Protein AF-A0A0B8PHT6-F1 (afdb_monomer_lite)

Radius of gyration: 14.48 Å; chains: 1; bounding box: 32×30×34 Å

Structure (mmCIF, N/CA/C/O backbone):
data_AF-A0A0B8PHT6-F1
#
_entry.id   AF-A0A0B8PHT6-F1
#
loop_
_atom_site.group_PDB
_atom_site.id
_atom_site.type_symbol
_atom_site.label_atom_id
_atom_site.label_alt_id
_atom_site.label_comp_id
_atom_site.label_asym_id
_atom_site.label_entity_id
_atom_site.label_seq_id
_atom_site.pdbx_PDB_ins_code
_atom_site.Cartn_x
_atom_site.Cartn_y
_atom_site.Cartn_z
_atom_site.occupancy
_atom_site.B_iso_or_equiv
_atom_site.auth_seq_id
_atom_site.auth_comp_id
_atom_site.auth_asym_id
_atom_site.auth_atom_id
_atom_site.pdbx_PDB_model_num
ATOM 1 N N . MET A 1 1 ? -13.086 0.597 1.213 1.00 86.38 1 MET A N 1
ATOM 2 C CA . MET A 1 1 ? -13.782 -0.365 2.105 1.00 86.38 1 MET A CA 1
ATOM 3 C C . MET A 1 1 ? -13.235 -0.357 3.524 1.00 86.38 1 MET A C 1
ATOM 5 O O . MET A 1 1 ? -14.045 -0.297 4.434 1.00 86.38 1 MET A O 1
ATOM 9 N N . ALA A 1 2 ? -11.909 -0.376 3.716 1.00 89.25 2 ALA A N 1
ATOM 10 C CA . ALA A 1 2 ? -11.257 -0.466 5.028 1.00 89.25 2 ALA A CA 1
ATOM 11 C C . ALA A 1 2 ? -11.905 0.384 6.141 1.00 89.25 2 ALA A C 1
ATOM 13 O O . ALA A 1 2 ? -12.258 -0.157 7.179 1.00 89.25 2 ALA A O 1
ATOM 14 N N . MET A 1 3 ? -12.163 1.675 5.900 1.00 88.94 3 MET A N 1
ATOM 15 C CA . MET A 1 3 ? -12.783 2.563 6.901 1.00 88.94 3 MET A CA 1
ATOM 16 C C . MET A 1 3 ? -14.192 2.134 7.336 1.00 88.94 3 MET A C 1
ATOM 18 O O . MET A 1 3 ? -14.536 2.292 8.497 1.00 88.94 3 MET A O 1
ATOM 22 N N . LEU A 1 4 ? -15.003 1.595 6.420 1.00 90.19 4 LEU A N 1
ATOM 23 C CA . LEU A 1 4 ? -16.385 1.181 6.704 1.00 90.19 4 LEU A CA 1
ATOM 24 C C . LEU A 1 4 ? -16.454 -0.149 7.459 1.00 90.19 4 LEU A C 1
ATOM 26 O O . LEU A 1 4 ? -17.461 -0.449 8.088 1.00 90.19 4 LEU A O 1
ATOM 30 N N . LEU A 1 5 ? -15.407 -0.964 7.343 1.00 88.94 5 LEU A N 1
ATOM 31 C CA . LEU A 1 5 ? -15.342 -2.293 7.943 1.00 88.94 5 LEU A CA 1
ATOM 32 C C . LEU A 1 5 ? -14.496 -2.315 9.215 1.00 88.94 5 LEU A C 1
ATOM 34 O O . LEU A 1 5 ? -14.580 -3.283 9.957 1.00 88.94 5 LEU A O 1
ATOM 38 N N . ALA A 1 6 ? -13.705 -1.273 9.483 1.00 85.75 6 ALA A N 1
ATOM 39 C CA . ALA A 1 6 ? -12.789 -1.222 10.621 1.00 85.75 6 ALA A CA 1
ATOM 40 C C . ALA A 1 6 ? -13.494 -1.460 11.969 1.00 85.75 6 ALA A C 1
ATOM 42 O O . ALA A 1 6 ? -12.963 -2.172 12.811 1.00 85.75 6 ALA A O 1
ATOM 43 N N . GLU A 1 7 ? -14.715 -0.944 12.140 1.00 85.00 7 GLU A N 1
ATOM 44 C CA . GLU A 1 7 ? -15.521 -1.115 13.362 1.00 85.00 7 GLU A CA 1
ATOM 45 C C . GLU A 1 7 ? -15.987 -2.560 13.605 1.00 85.00 7 GLU A C 1
ATOM 47 O O . GLU A 1 7 ? -16.446 -2.883 14.693 1.00 85.00 7 GLU A O 1
ATOM 52 N N . GLN A 1 8 ? -15.881 -3.445 12.609 1.00 90.44 8 GLN A N 1
ATOM 53 C CA . GLN A 1 8 ? -16.241 -4.861 12.745 1.00 90.44 8 GLN A CA 1
ATOM 54 C C . GLN A 1 8 ? -15.095 -5.709 13.316 1.00 90.44 8 GLN A C 1
ATOM 56 O O . GLN A 1 8 ? -15.277 -6.904 13.550 1.00 90.44 8 GLN A O 1
ATOM 61 N N . TYR A 1 9 ? -13.913 -5.117 13.516 1.00 89.19 9 TYR A N 1
ATOM 62 C CA . TYR A 1 9 ? -12.708 -5.822 13.938 1.00 89.19 9 TYR A CA 1
ATOM 63 C C . TYR A 1 9 ? -12.034 -5.106 15.113 1.00 89.19 9 TYR A C 1
ATOM 65 O O . TYR A 1 9 ? -11.079 -4.353 14.934 1.00 89.19 9 TYR A O 1
ATOM 73 N N . ASP A 1 10 ? -12.474 -5.428 16.331 1.00 87.38 10 ASP A N 1
ATOM 74 C CA . ASP A 1 10 ? -11.996 -4.814 17.586 1.00 87.38 10 ASP A CA 1
ATOM 75 C C . ASP A 1 10 ? -10.478 -4.944 17.829 1.00 87.38 10 ASP A C 1
ATOM 77 O O . ASP A 1 10 ? -9.899 -4.206 18.623 1.00 87.38 10 ASP A O 1
ATOM 81 N N . ASN A 1 11 ? -9.816 -5.883 17.145 1.00 91.00 11 ASN A N 1
ATOM 82 C CA . ASN A 1 11 ? -8.386 -6.169 17.298 1.00 91.00 11 ASN A CA 1
ATOM 83 C C . ASN A 1 11 ? -7.501 -5.492 16.236 1.00 91.00 11 ASN A C 1
ATOM 85 O O . ASN A 1 11 ? -6.296 -5.748 16.194 1.00 91.00 11 ASN A O 1
ATOM 89 N N . ILE A 1 12 ? -8.078 -4.685 15.344 1.00 89.62 12 ILE A N 1
ATOM 90 C CA . ILE A 1 12 ? -7.344 -4.004 14.274 1.00 89.62 12 ILE A CA 1
ATOM 91 C C . ILE A 1 12 ? -7.170 -2.533 14.641 1.00 89.62 12 ILE A C 1
ATOM 93 O O . ILE A 1 12 ? -8.133 -1.855 14.973 1.00 89.62 12 ILE A O 1
ATOM 97 N N . ASP A 1 13 ? -5.943 -2.022 14.519 1.00 91.00 13 ASP A N 1
ATOM 98 C CA . ASP A 1 13 ? -5.672 -0.583 14.553 1.00 91.00 13 ASP A CA 1
ATOM 99 C C . ASP A 1 13 ? -6.121 0.051 13.218 1.00 91.00 13 ASP A C 1
ATOM 101 O O . ASP A 1 13 ? -5.477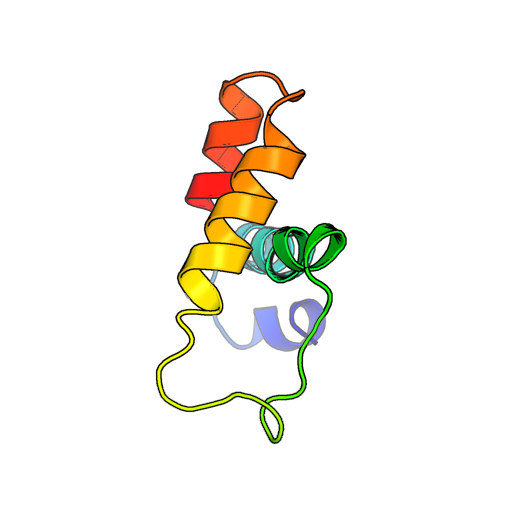 -0.188 12.184 1.00 91.00 13 ASP A O 1
ATOM 105 N N . PRO A 1 14 ? -7.193 0.870 13.199 1.00 90.50 14 PRO A N 1
ATOM 106 C CA . PRO A 1 14 ? -7.710 1.447 11.963 1.00 90.50 14 PRO A CA 1
ATOM 107 C C . PRO A 1 14 ? -6.717 2.407 11.309 1.00 90.50 14 PRO A C 1
ATOM 109 O O . PRO A 1 14 ? -6.659 2.486 10.084 1.00 90.50 14 PRO A O 1
ATOM 112 N N . LEU A 1 15 ? -5.903 3.120 12.095 1.00 90.56 15 LEU A N 1
ATOM 113 C CA . LEU A 1 15 ? -4.902 4.029 11.546 1.00 90.56 15 LEU A CA 1
ATOM 114 C C . LEU A 1 15 ? -3.823 3.238 10.812 1.00 90.56 15 LEU A C 1
ATOM 116 O O . LEU A 1 15 ? -3.452 3.601 9.696 1.00 90.56 15 LEU A O 1
ATOM 120 N N . LYS A 1 16 ? -3.350 2.139 11.409 1.00 89.38 16 LYS A N 1
ATOM 121 C CA . LYS A 1 16 ? -2.382 1.254 10.756 1.00 89.38 16 LYS A CA 1
ATOM 122 C C . LYS A 1 16 ? -2.962 0.654 9.476 1.00 89.38 16 LYS A C 1
ATOM 124 O O . LYS A 1 16 ? -2.291 0.689 8.450 1.00 89.38 16 LYS A O 1
ATOM 129 N N . LEU A 1 17 ? -4.209 0.178 9.513 1.00 90.94 17 LEU A N 1
ATOM 130 C CA . LEU A 1 17 ? -4.901 -0.367 8.341 1.00 90.94 17 LEU A CA 1
ATOM 131 C C . LEU A 1 17 ? -4.965 0.650 7.194 1.00 90.94 17 LEU A C 1
ATOM 133 O O . LEU A 1 17 ? -4.610 0.331 6.063 1.00 90.94 17 LEU A O 1
ATOM 137 N N . ILE A 1 18 ? -5.372 1.888 7.484 1.00 92.06 18 ILE A N 1
ATOM 138 C CA . ILE A 1 18 ? -5.463 2.937 6.464 1.00 92.06 18 ILE A CA 1
ATOM 139 C C . ILE A 1 18 ? -4.090 3.328 5.927 1.00 92.06 18 ILE A C 1
ATOM 141 O O . ILE A 1 18 ? -3.958 3.509 4.719 1.00 92.06 18 ILE A O 1
ATOM 145 N N . LYS A 1 19 ? -3.059 3.395 6.779 1.00 91.38 19 LYS A N 1
ATOM 146 C CA . LYS A 1 19 ? -1.683 3.609 6.315 1.00 91.38 19 LYS A CA 1
ATOM 147 C C . LYS A 1 19 ? -1.258 2.537 5.312 1.00 91.38 19 LYS A C 1
ATOM 149 O O . LYS A 1 19 ? -0.772 2.914 4.253 1.00 91.38 19 LYS A O 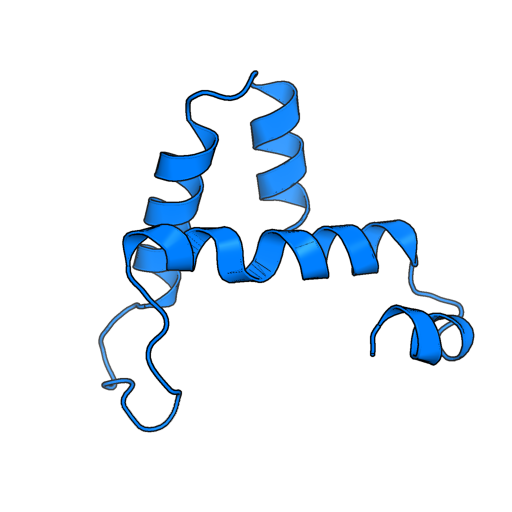1
ATOM 154 N N . MET A 1 20 ? -1.508 1.252 5.593 1.00 90.19 20 MET A N 1
ATOM 155 C CA . MET A 1 20 ? -1.208 0.173 4.638 1.00 90.19 20 MET A CA 1
ATOM 156 C C . MET A 1 20 ? -1.954 0.375 3.318 1.00 90.19 20 MET A C 1
ATOM 158 O O . MET A 1 20 ? -1.337 0.368 2.260 1.00 90.19 20 MET A O 1
ATOM 162 N N . CYS A 1 21 ? -3.267 0.630 3.368 1.00 91.88 21 CYS A N 1
ATOM 163 C CA . CYS A 1 21 ? -4.071 0.831 2.159 1.00 91.88 21 CYS A CA 1
ATOM 164 C C . CYS A 1 21 ? -3.577 2.002 1.297 1.00 91.88 21 CYS A C 1
ATOM 166 O O . CYS A 1 21 ? -3.730 1.969 0.082 1.00 91.88 21 CYS A O 1
ATOM 168 N N . ILE A 1 22 ? -3.005 3.045 1.900 1.00 91.00 22 ILE A N 1
ATOM 169 C CA . ILE A 1 22 ? -2.480 4.197 1.154 1.00 91.00 22 ILE A CA 1
ATOM 170 C C . ILE A 1 22 ? -1.173 3.851 0.430 1.00 91.00 22 ILE A C 1
ATOM 172 O O . ILE A 1 22 ? -0.920 4.399 -0.639 1.00 91.00 22 ILE A O 1
ATOM 176 N N . ILE A 1 23 ? -0.344 2.973 1.000 1.00 90.69 23 ILE A N 1
ATOM 177 C CA . ILE A 1 23 ? 1.011 2.708 0.493 1.00 90.69 23 ILE A CA 1
ATOM 178 C C . ILE A 1 23 ? 1.162 1.372 -0.246 1.00 90.69 23 ILE A C 1
ATOM 180 O O . ILE A 1 23 ? 2.219 1.165 -0.833 1.00 90.69 23 ILE A O 1
ATOM 184 N N . HIS A 1 24 ? 0.164 0.479 -0.198 1.00 89.25 24 HIS A N 1
ATOM 185 C CA . HIS A 1 24 ? 0.305 -0.908 -0.668 1.00 89.25 24 HIS A CA 1
ATOM 186 C C . HIS A 1 24 ? 0.778 -1.021 -2.123 1.00 89.25 24 HIS A C 1
ATOM 188 O O . HIS A 1 24 ? 1.752 -1.720 -2.378 1.00 89.25 24 HIS A O 1
ATOM 194 N N . ASP A 1 25 ? 0.198 -0.231 -3.026 1.00 89.31 25 ASP A N 1
ATOM 195 C CA . 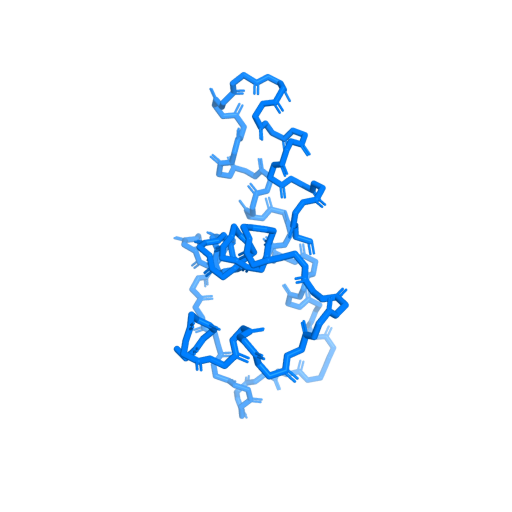ASP A 1 25 ? 0.549 -0.250 -4.453 1.00 89.31 25 ASP A CA 1
ATOM 196 C C . ASP A 1 25 ? 1.594 0.807 -4.825 1.00 89.31 25 ASP A C 1
ATOM 198 O O . ASP A 1 25 ? 1.799 1.117 -5.998 1.00 89.31 25 ASP A O 1
ATOM 202 N N . LEU A 1 26 ? 2.272 1.422 -3.848 1.00 91.12 26 LEU A N 1
ATOM 203 C CA . LEU A 1 26 ? 3.206 2.502 -4.161 1.00 91.12 26 LEU A CA 1
ATOM 204 C C . LEU A 1 26 ? 4.338 2.006 -5.076 1.00 91.12 26 LEU A C 1
ATOM 206 O O . LEU A 1 26 ? 4.719 2.732 -5.986 1.00 91.12 26 LEU A O 1
ATOM 210 N N . GLY A 1 27 ? 4.819 0.769 -4.892 1.00 89.69 27 GLY A N 1
ATOM 211 C CA . GLY A 1 27 ? 5.827 0.143 -5.760 1.00 89.69 27 GLY A CA 1
ATOM 212 C C . GLY A 1 27 ? 5.396 0.013 -7.227 1.00 89.69 27 GLY A C 1
ATOM 213 O O . GLY A 1 27 ? 6.222 0.162 -8.126 1.00 89.69 27 GLY A O 1
ATOM 214 N N . GLU A 1 28 ? 4.099 -0.141 -7.494 1.00 91.38 28 GLU A N 1
ATOM 215 C CA . GLU A 1 28 ? 3.563 -0.266 -8.854 1.00 91.38 28 GLU A CA 1
ATOM 216 C C . GLU A 1 28 ? 3.633 1.047 -9.647 1.00 91.38 28 GLU A C 1
ATOM 218 O O . GLU A 1 28 ? 3.500 1.048 -10.868 1.00 91.38 28 GLU A O 1
ATOM 223 N N . ALA A 1 29 ? 3.919 2.183 -9.000 1.00 90.88 29 ALA A N 1
ATOM 224 C CA . ALA A 1 29 ? 4.101 3.452 -9.704 1.00 90.88 29 ALA A CA 1
ATOM 225 C C . ALA A 1 29 ? 5.303 3.447 -10.673 1.00 90.88 29 ALA A C 1
ATOM 227 O O . ALA A 1 29 ? 5.356 4.293 -11.569 1.00 90.88 29 ALA A O 1
ATOM 228 N N . ILE A 1 30 ? 6.265 2.529 -10.498 1.00 89.00 30 ILE A N 1
ATOM 229 C CA . ILE A 1 30 ? 7.392 2.332 -11.426 1.00 89.00 30 ILE A CA 1
ATOM 230 C C . ILE A 1 30 ? 7.090 1.206 -12.421 1.00 89.00 30 ILE A C 1
ATOM 232 O O . ILE A 1 30 ? 7.159 1.440 -13.628 1.00 89.00 30 ILE A O 1
ATOM 236 N N . GLY A 1 31 ? 6.788 0.002 -11.925 1.00 84.19 31 GLY A N 1
ATOM 237 C CA . GLY A 1 31 ? 6.616 -1.202 -12.748 1.00 84.19 31 GLY A CA 1
ATOM 238 C C . GLY A 1 31 ? 5.256 -1.340 -13.441 1.00 84.19 31 GLY A C 1
ATOM 239 O O . GLY A 1 31 ? 5.140 -2.106 -14.396 1.00 84.19 31 GLY A O 1
ATOM 240 N N . GLY A 1 32 ? 4.249 -0.576 -13.010 1.00 83.62 32 GLY A N 1
ATOM 241 C CA . GLY A 1 32 ? 2.847 -0.767 -13.379 1.00 83.62 32 GLY A CA 1
ATOM 242 C C . GLY A 1 32 ? 2.199 -1.952 -12.653 1.00 83.62 32 GLY A C 1
ATOM 243 O O . GLY A 1 32 ? 2.886 -2.825 -12.124 1.00 83.62 32 GLY A O 1
ATOM 244 N N . ASP A 1 33 ? 0.866 -1.985 -12.649 1.00 81.31 33 ASP A N 1
ATOM 245 C CA . ASP A 1 33 ? 0.109 -3.153 -12.189 1.00 81.31 33 ASP A CA 1
ATOM 246 C C . ASP A 1 33 ? -0.021 -4.180 -13.327 1.00 81.31 33 ASP A C 1
ATOM 248 O O . ASP A 1 33 ? -0.287 -3.829 -14.482 1.00 81.31 33 ASP A O 1
ATOM 252 N N . ILE A 1 34 ? 0.140 -5.457 -12.987 1.00 72.94 34 ILE A N 1
ATOM 253 C CA . ILE A 1 34 ? -0.102 -6.595 -13.875 1.00 72.94 34 ILE A CA 1
ATOM 254 C C . ILE A 1 34 ? -1.267 -7.367 -13.276 1.00 72.94 34 ILE A C 1
ATOM 256 O O . ILE A 1 34 ? -1.164 -7.911 -12.169 1.00 72.94 34 ILE A O 1
ATOM 260 N N . ALA A 1 35 ? -2.359 -7.456 -14.038 1.00 74.62 35 ALA A N 1
ATOM 261 C CA . ALA A 1 35 ? -3.543 -8.181 -13.616 1.00 74.62 35 ALA A CA 1
ATOM 262 C C . ALA A 1 35 ? -3.178 -9.617 -13.215 1.00 74.62 35 ALA A C 1
ATOM 264 O O . ALA A 1 35 ? -2.380 -10.278 -13.873 1.00 74.62 35 ALA A O 1
ATOM 265 N N . ALA A 1 36 ? -3.806 -10.131 -12.157 1.00 70.88 36 ALA A N 1
ATOM 266 C CA . ALA A 1 36 ? -3.502 -11.460 -11.617 1.00 70.88 36 ALA A CA 1
ATOM 267 C C . ALA A 1 36 ? -3.621 -12.603 -12.650 1.00 70.88 36 ALA A C 1
ATOM 269 O O . ALA A 1 36 ? -2.981 -13.637 -12.497 1.00 70.88 36 ALA A O 1
ATOM 270 N N . VAL A 1 37 ? -4.427 -12.420 -13.702 1.00 75.06 37 VAL A N 1
ATOM 271 C CA . VAL A 1 37 ? -4.586 -13.383 -14.809 1.00 75.06 37 VAL A CA 1
ATOM 272 C C . VAL A 1 37 ? -3.418 -13.382 -15.797 1.00 75.06 37 VAL A C 1
ATOM 274 O O . VAL A 1 37 ? -3.231 -14.365 -16.508 1.00 75.06 37 VAL A O 1
ATOM 277 N N . ASP A 1 38 ? -2.649 -12.295 -15.825 1.00 70.94 38 ASP A N 1
ATOM 278 C CA . ASP A 1 38 ? -1.517 -12.071 -16.722 1.00 70.94 38 ASP A CA 1
ATOM 279 C C . ASP A 1 38 ? -0.169 -12.328 -16.021 1.00 70.94 38 ASP A C 1
ATOM 281 O O . ASP A 1 38 ? 0.884 -12.228 -16.649 1.00 70.94 38 ASP A O 1
ATOM 285 N N . GLN A 1 39 ? -0.181 -12.676 -14.726 1.00 72.75 39 GLN A N 1
ATOM 286 C CA . GLN A 1 39 ? 1.030 -13.023 -13.983 1.00 72.75 39 GLN A CA 1
ATOM 287 C C . GLN A 1 39 ? 1.580 -14.375 -14.447 1.00 72.75 39 GLN A C 1
ATOM 289 O O . GLN A 1 39 ? 0.882 -15.392 -14.451 1.00 72.75 39 GLN A O 1
ATOM 294 N N . VAL A 1 40 ? 2.857 -14.387 -14.830 1.00 73.69 40 VAL A N 1
ATOM 295 C CA . VAL A 1 40 ? 3.555 -15.589 -15.291 1.00 73.69 40 VAL A CA 1
ATOM 296 C C . VAL A 1 40 ? 4.176 -16.310 -14.094 1.00 73.69 40 VAL A C 1
ATOM 298 O O . VAL A 1 40 ? 4.933 -15.717 -13.326 1.00 73.69 40 VAL A O 1
ATOM 301 N N . GLU A 1 41 ? 3.897 -17.609 -13.942 1.00 64.06 41 GLU A N 1
ATOM 302 C CA . GLU A 1 41 ? 4.566 -18.439 -12.932 1.00 64.06 41 GLU A CA 1
ATOM 303 C C . GLU A 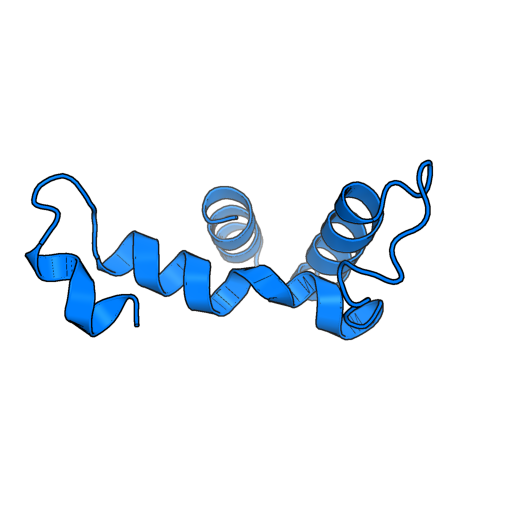1 41 ? 6.093 -18.395 -13.126 1.00 64.06 41 GLU A C 1
ATOM 305 O O . GLU A 1 41 ? 6.618 -18.835 -14.150 1.00 64.06 41 GLU A O 1
ATOM 310 N N . GLY A 1 42 ? 6.808 -17.878 -12.123 1.00 65.81 42 GLY A N 1
ATOM 311 C CA . GLY A 1 42 ? 8.272 -17.779 -12.113 1.00 65.81 42 GLY A CA 1
ATOM 312 C C . GLY A 1 42 ? 8.828 -16.357 -12.222 1.00 65.81 42 GLY A C 1
ATOM 313 O O . GLY A 1 42 ? 10.021 -16.175 -11.977 1.00 65.81 42 GLY A O 1
ATOM 314 N N . GLU A 1 43 ? 8.000 -15.352 -12.521 1.00 68.19 43 GLU A N 1
ATOM 315 C CA . GLU A 1 43 ? 8.368 -13.950 -12.311 1.00 68.19 43 GLU A CA 1
ATOM 316 C C . GLU A 1 43 ? 8.100 -13.554 -10.857 1.00 68.19 43 GLU A C 1
ATOM 318 O O . GLU A 1 43 ? 6.974 -13.625 -10.364 1.00 68.19 43 GLU A O 1
ATOM 323 N N . ASP A 1 44 ? 9.146 -13.130 -10.149 1.00 76.38 44 ASP A N 1
ATOM 324 C CA . ASP A 1 44 ? 9.042 -12.715 -8.751 1.00 76.38 44 ASP A CA 1
ATOM 325 C C . ASP A 1 44 ? 8.570 -11.248 -8.667 1.00 76.38 44 ASP A C 1
ATOM 327 O O . ASP A 1 44 ? 9.317 -10.352 -8.259 1.00 76.38 44 ASP A O 1
ATOM 331 N N . LYS A 1 45 ? 7.330 -10.988 -9.126 1.00 79.50 45 LYS A N 1
ATOM 332 C CA . LYS A 1 45 ? 6.703 -9.645 -9.171 1.00 79.50 45 LYS A CA 1
ATOM 333 C C . LYS A 1 45 ? 6.835 -8.934 -7.821 1.00 79.50 45 LYS A C 1
ATOM 335 O O . LYS A 1 45 ? 7.216 -7.769 -7.775 1.00 79.50 45 LYS A O 1
ATOM 340 N N . GLY A 1 46 ? 6.646 -9.668 -6.722 1.00 81.94 46 GLY A N 1
ATOM 341 C CA . GLY A 1 46 ? 6.769 -9.129 -5.367 1.00 81.94 46 GLY A CA 1
ATOM 342 C C . GLY A 1 46 ? 8.179 -8.636 -5.015 1.00 81.94 46 GLY A C 1
ATOM 343 O O . GLY A 1 46 ? 8.325 -7.649 -4.291 1.00 81.94 46 GLY A O 1
ATOM 344 N N . ILE A 1 47 ? 9.239 -9.262 -5.544 1.00 86.12 47 ILE A N 1
ATOM 345 C CA . ILE A 1 47 ? 10.605 -8.736 -5.388 1.00 86.12 47 ILE A CA 1
ATOM 346 C C . ILE A 1 47 ? 10.765 -7.435 -6.175 1.00 86.12 47 ILE A C 1
ATOM 348 O O . ILE A 1 47 ? 11.335 -6.479 -5.642 1.00 86.12 47 ILE A O 1
ATOM 352 N N . GLN A 1 48 ? 10.269 -7.381 -7.414 1.00 88.44 48 GLN A N 1
ATOM 353 C CA . GLN A 1 48 ? 10.384 -6.185 -8.248 1.00 88.44 48 GLN A CA 1
ATOM 354 C C . GLN A 1 48 ? 9.616 -5.003 -7.644 1.00 88.44 48 GLN A C 1
ATOM 356 O O . GLN A 1 48 ? 10.200 -3.939 -7.456 1.00 88.44 48 GLN A O 1
ATOM 361 N N . GLU A 1 49 ? 8.367 -5.208 -7.222 1.00 89.88 49 GLU A N 1
ATOM 362 C CA . GLU A 1 49 ? 7.556 -4.194 -6.533 1.00 89.88 49 GLU A CA 1
ATOM 363 C C . GLU A 1 49 ? 8.247 -3.673 -5.269 1.00 89.88 49 GLU A C 1
ATOM 365 O O . GLU A 1 49 ? 8.252 -2.471 -4.990 1.00 89.88 49 GLU A O 1
ATOM 370 N N . ARG A 1 50 ? 8.898 -4.562 -4.506 1.00 89.50 50 ARG A N 1
ATOM 371 C CA . ARG A 1 50 ? 9.664 -4.158 -3.325 1.00 89.50 50 ARG A CA 1
ATOM 372 C C . ARG A 1 50 ? 10.869 -3.292 -3.690 1.00 89.50 50 ARG A C 1
ATOM 374 O O . ARG A 1 50 ? 11.149 -2.319 -2.988 1.00 89.50 50 ARG A O 1
ATOM 381 N N . LEU A 1 51 ? 11.605 -3.635 -4.745 1.00 92.81 51 LEU A N 1
ATOM 382 C CA . LEU A 1 51 ? 12.735 -2.830 -5.223 1.00 92.81 51 LEU A CA 1
ATOM 383 C C . LEU A 1 51 ? 12.272 -1.464 -5.746 1.00 92.81 51 LEU A C 1
ATOM 385 O O . LEU A 1 51 ? 12.929 -0.448 -5.494 1.00 92.81 51 LEU A O 1
ATOM 389 N N . ASP A 1 52 ? 11.122 -1.431 -6.408 1.00 93.88 52 ASP A N 1
ATOM 390 C CA . ASP A 1 52 ? 10.505 -0.212 -6.913 1.00 93.88 52 ASP A CA 1
ATOM 391 C C . ASP A 1 52 ? 10.046 0.694 -5.762 1.00 93.88 52 ASP A C 1
ATOM 393 O O . ASP A 1 52 ? 10.377 1.883 -5.740 1.00 93.88 52 ASP A O 1
ATOM 397 N N . LEU A 1 53 ? 9.415 0.130 -4.726 1.00 93.69 53 LEU A N 1
ATOM 398 C CA . LEU A 1 53 ? 9.079 0.849 -3.496 1.00 93.69 53 LEU A CA 1
ATOM 399 C C . LEU A 1 53 ? 10.325 1.469 -2.848 1.00 93.69 53 LEU A C 1
ATOM 401 O O . LEU A 1 53 ? 10.323 2.656 -2.517 1.00 93.69 53 LEU A O 1
ATOM 405 N N . LEU A 1 54 ? 11.407 0.695 -2.692 1.00 94.62 54 LEU A N 1
ATOM 406 C CA . LEU A 1 54 ? 12.673 1.193 -2.137 1.00 94.62 54 LEU A CA 1
ATOM 407 C C . LEU A 1 54 ? 13.261 2.332 -2.983 1.00 94.62 54 LEU A C 1
ATOM 409 O O . LEU A 1 54 ? 13.827 3.284 -2.440 1.00 94.62 54 LEU A O 1
ATOM 413 N N . THR A 1 55 ? 13.108 2.257 -4.304 1.00 96.00 55 THR A N 1
ATOM 414 C CA . THR A 1 55 ? 13.540 3.308 -5.229 1.00 96.00 55 THR A CA 1
ATOM 415 C C . THR A 1 55 ? 12.710 4.580 -5.052 1.00 96.00 55 THR A C 1
ATOM 417 O O . THR A 1 55 ? 13.285 5.668 -4.966 1.00 96.00 55 THR A O 1
ATOM 420 N N . LEU A 1 56 ? 11.385 4.457 -4.923 1.00 95.44 56 LEU A N 1
ATOM 421 C CA . LEU A 1 56 ? 10.462 5.584 -4.744 1.00 95.44 56 LEU A CA 1
ATOM 422 C C . LEU A 1 56 ? 10.679 6.334 -3.433 1.00 95.44 56 LEU A C 1
ATOM 424 O O . LEU A 1 56 ? 10.646 7.564 -3.414 1.00 95.44 56 LEU A O 1
ATOM 428 N N . ILE A 1 57 ? 10.920 5.616 -2.334 1.00 95.94 57 ILE A N 1
ATOM 429 C CA . ILE A 1 57 ? 11.071 6.236 -1.010 1.00 95.94 57 ILE A CA 1
ATOM 430 C C . ILE A 1 57 ? 12.484 6.765 -0.746 1.00 95.94 57 ILE A C 1
ATOM 432 O O . ILE A 1 57 ? 12.686 7.492 0.226 1.00 95.94 57 ILE A O 1
ATOM 436 N N . LYS A 1 58 ? 13.465 6.444 -1.600 1.00 97.25 58 LYS A N 1
ATOM 437 C CA . LYS A 1 58 ? 14.873 6.854 -1.453 1.00 97.25 58 LYS A CA 1
ATOM 438 C C . LYS A 1 58 ? 15.083 8.354 -1.167 1.00 97.25 58 LYS A C 1
ATOM 440 O O . LYS A 1 58 ? 15.979 8.663 -0.380 1.00 97.25 58 LYS A O 1
ATOM 445 N N . PRO A 1 59 ? 14.320 9.299 -1.757 1.00 97.25 59 PRO A N 1
ATOM 446 C CA . PRO A 1 59 ? 14.482 10.729 -1.476 1.00 97.25 59 PRO A CA 1
ATOM 447 C C . PRO A 1 59 ? 13.985 11.163 -0.089 1.00 97.25 59 PRO A C 1
ATOM 449 O O . PRO A 1 59 ? 14.270 12.283 0.336 1.00 97.25 59 PRO A O 1
ATOM 452 N N . LEU A 1 60 ? 13.216 10.324 0.612 1.00 96.81 60 LEU A N 1
ATOM 453 C CA . LEU A 1 60 ? 12.637 10.666 1.908 1.00 96.81 60 LEU A CA 1
ATOM 454 C C . LEU A 1 60 ? 13.687 10.589 3.029 1.00 96.81 60 LEU A C 1
ATOM 456 O O . LEU A 1 60 ? 14.614 9.783 2.961 1.00 96.81 60 LEU A O 1
ATOM 460 N N . PRO A 1 61 ? 13.536 11.361 4.117 1.00 98.19 61 PRO A N 1
ATOM 461 C CA . PRO A 1 61 ? 14.294 11.144 5.344 1.00 98.19 61 PRO A CA 1
ATOM 462 C C . PRO A 1 61 ? 14.195 9.700 5.856 1.00 98.19 61 PRO A C 1
ATOM 464 O O . PRO A 1 61 ? 13.134 9.080 5.789 1.00 98.19 61 PRO A O 1
ATOM 467 N N . GLN A 1 62 ? 15.273 9.197 6.465 1.00 96.56 62 GLN A N 1
ATOM 468 C CA . GLN A 1 62 ? 15.379 7.795 6.896 1.00 96.56 62 GLN A CA 1
ATOM 469 C C . GLN A 1 62 ? 14.220 7.331 7.793 1.00 96.56 62 GLN A C 1
ATOM 471 O O . GLN A 1 62 ? 13.761 6.202 7.663 1.00 96.56 62 GLN A O 1
ATOM 476 N N . HIS A 1 63 ? 13.731 8.190 8.692 1.00 96.00 63 HIS A N 1
ATOM 477 C CA . HIS A 1 63 ? 12.626 7.834 9.588 1.00 96.00 63 HIS A CA 1
ATOM 478 C C . HIS A 1 63 ? 11.316 7.557 8.830 1.00 96.00 63 HIS A C 1
ATOM 480 O O . HIS A 1 63 ? 10.603 6.628 9.196 1.00 96.00 63 HIS A O 1
ATOM 486 N N . LEU A 1 64 ? 11.042 8.294 7.745 1.00 94.56 64 LEU A N 1
ATOM 487 C CA . LEU A 1 64 ? 9.866 8.073 6.898 1.00 94.56 64 LEU A CA 1
ATOM 488 C C . LEU A 1 64 ? 10.021 6.816 6.041 1.00 94.56 64 LEU A C 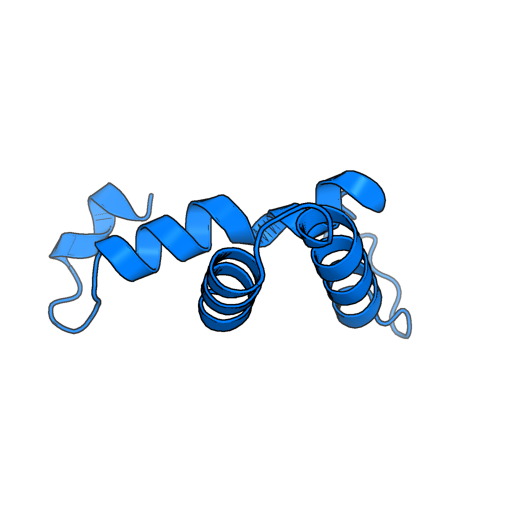1
ATOM 490 O O . LEU A 1 64 ? 9.060 6.071 5.882 1.00 94.56 64 LEU A O 1
ATOM 494 N N . GLN A 1 65 ? 11.229 6.540 5.534 1.00 95.06 65 GLN A N 1
ATOM 495 C CA . GLN A 1 65 ? 11.498 5.287 4.820 1.00 95.06 65 GLN A CA 1
ATOM 496 C C . GLN A 1 65 ? 11.210 4.075 5.713 1.00 95.06 65 GLN A C 1
ATOM 498 O O . GLN A 1 65 ? 10.511 3.152 5.303 1.00 95.06 65 GLN A O 1
ATOM 503 N N . THR A 1 66 ? 11.706 4.101 6.955 1.00 93.69 66 THR A N 1
ATOM 504 C CA . THR A 1 66 ? 11.465 3.034 7.933 1.00 93.69 66 THR A CA 1
ATOM 505 C C . THR A 1 66 ? 9.980 2.887 8.258 1.00 93.69 66 THR A C 1
ATOM 507 O O . THR A 1 66 ? 9.503 1.761 8.360 1.00 93.69 66 THR A O 1
ATOM 510 N N . GLU A 1 67 ? 9.237 3.990 8.399 1.00 92.31 67 GLU A N 1
ATOM 511 C CA . GLU A 1 67 ? 7.794 3.934 8.660 1.00 92.31 67 GLU A CA 1
ATOM 512 C C . GLU A 1 67 ? 7.022 3.278 7.505 1.00 92.31 67 GLU A C 1
ATOM 514 O O . GLU A 1 67 ? 6.164 2.430 7.758 1.00 92.31 67 GLU A O 1
ATOM 519 N N . ILE A 1 68 ? 7.354 3.612 6.254 1.00 91.94 68 ILE A N 1
ATOM 520 C CA . ILE A 1 68 ? 6.732 3.008 5.066 1.00 91.94 68 ILE A CA 1
ATOM 521 C C . ILE A 1 68 ? 7.072 1.515 4.983 1.00 91.94 68 ILE A C 1
ATOM 523 O O . ILE A 1 68 ? 6.171 0.697 4.834 1.00 91.94 68 ILE A O 1
ATOM 527 N N . ILE A 1 69 ? 8.344 1.139 5.166 1.00 90.19 69 ILE A N 1
ATOM 528 C CA . ILE A 1 69 ? 8.783 -0.268 5.115 1.00 90.19 69 ILE A CA 1
ATOM 529 C C . ILE A 1 69 ? 8.178 -1.105 6.252 1.00 90.19 69 ILE A C 1
ATOM 531 O O . ILE A 1 69 ? 7.950 -2.291 6.067 1.00 90.19 69 ILE A O 1
ATOM 535 N N . ALA A 1 70 ? 7.939 -0.523 7.429 1.00 85.56 70 ALA A N 1
ATOM 536 C CA . ALA A 1 70 ? 7.314 -1.223 8.555 1.00 85.56 70 ALA A CA 1
ATOM 537 C C . ALA A 1 70 ? 5.782 -1.337 8.430 1.00 85.56 70 ALA A C 1
ATOM 539 O O . ALA A 1 70 ? 5.152 -2.046 9.222 1.00 85.56 70 ALA A O 1
ATOM 540 N N . SER A 1 71 ? 5.190 -0.593 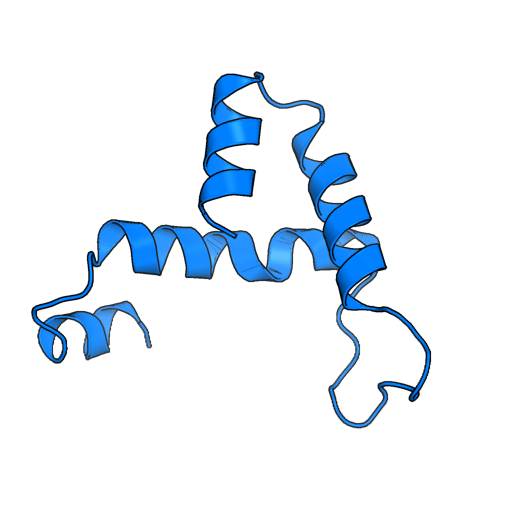7.493 1.00 77.12 71 SER A N 1
ATOM 541 C CA . SER A 1 71 ? 3.749 -0.558 7.243 1.00 77.12 71 SER A CA 1
ATOM 542 C C . SER A 1 71 ? 3.327 -1.396 6.029 1.00 77.12 71 SER A C 1
ATOM 544 O O . SER A 1 71 ? 2.138 -1.669 5.917 1.00 77.12 71 SER A O 1
ATOM 546 N N . GLY A 1 72 ? 4.255 -1.781 5.146 1.00 61.53 72 GLY A N 1
ATOM 547 C CA . GLY A 1 72 ? 4.034 -2.749 4.059 1.00 61.53 72 GLY A CA 1
ATOM 548 C C . GLY A 1 72 ? 4.486 -4.148 4.451 1.00 61.53 72 GLY A C 1
ATOM 549 O O . GLY A 1 72 ? 3.800 -5.109 4.054 1.00 61.53 72 GLY A O 1
#

InterPro domains:
  IPR006674 HD domain [PF13023] (1-69)
  IPR039356 5'-deoxynucleotidase YfbR/HDDC2 [PTHR11845] (1-68)

pLDDT: mean 87.06, std 8.57, range [61.53, 98.19]

Foldseek 3Di:
DLVVCVVVDPPDDSVLVVLCVVQVQVLCVPVPDDPPVRDDPPPPVVVSSVVSSCVVCVVPPPVVSVVSVVSD

Organism: NCBI:txid1481914

Secondary structure (DSSP, 8-state):
-HHHHGGG-TTS-HHHHHHHHHHTTTTHHHH----TTTPPTT--HHHHHHHHHHHHHTTS-HHHHHHHHHH-

Sequence (72 aa):
MAMLLAEQYDNIDPLKLIKMCIIHDLGEAIGGDIAAVDQVEGEDKGIQERLDLLTLIKPLPQHLQTEIIASG